Protein AF-A0A1B1UJ33-F1 (afdb_monomer_lite)

Structure (mmCIF, N/CA/C/O backbone):
data_AF-A0A1B1UJ33-F1
#
_entry.id   AF-A0A1B1UJ33-F1
#
loop_
_atom_site.group_PDB
_atom_site.id
_atom_site.type_symbol
_atom_site.label_atom_id
_atom_site.label_alt_id
_atom_site.label_comp_id
_atom_site.label_asym_id
_atom_site.label_entity_id
_atom_site.label_seq_id
_atom_site.pdbx_PDB_ins_code
_atom_site.Cartn_x
_atom_site.Cartn_y
_atom_site.Cartn_z
_atom_site.occupancy
_atom_site.B_iso_or_equiv
_atom_site.auth_seq_id
_atom_site.auth_comp_id
_atom_site.auth_asym_id
_atom_site.auth_atom_id
_atom_site.pdbx_PDB_model_num
ATOM 1 N N . MET A 1 1 ? -3.368 -24.999 -2.022 1.00 41.12 1 MET A N 1
ATOM 2 C CA . MET A 1 1 ? -3.122 -23.817 -2.881 1.00 41.12 1 MET A CA 1
ATOM 3 C C . MET A 1 1 ? -3.244 -22.527 -2.053 1.00 41.12 1 MET A C 1
ATOM 5 O O . MET A 1 1 ? -4.294 -21.904 -2.076 1.00 41.12 1 MET A O 1
ATOM 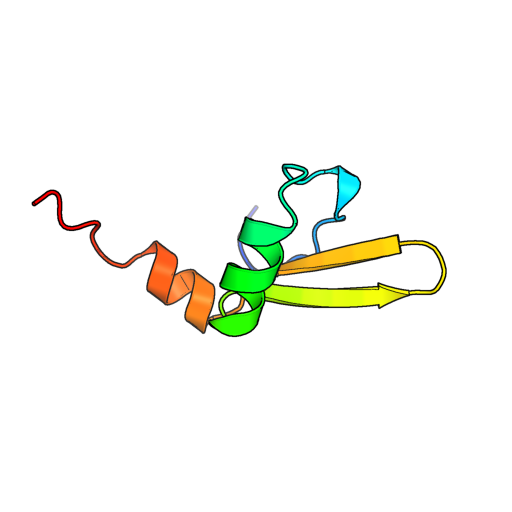9 N N . GLN A 1 2 ? -2.236 -22.154 -1.247 1.00 49.56 2 GLN A N 1
ATOM 10 C CA . GLN A 1 2 ? -2.377 -21.089 -0.224 1.00 49.56 2 GLN A CA 1
ATOM 11 C C . GLN A 1 2 ? -1.251 -20.026 -0.192 1.00 49.56 2 GLN A C 1
ATOM 13 O O . GLN A 1 2 ? -1.162 -19.275 0.767 1.00 49.56 2 GLN A O 1
ATOM 18 N N . HIS A 1 3 ? -0.394 -19.900 -1.212 1.00 44.66 3 HIS A N 1
ATOM 19 C CA . HIS A 1 3 ? 0.799 -19.033 -1.108 1.00 44.66 3 HIS A CA 1
ATOM 20 C C . HIS A 1 3 ? 0.710 -17.657 -1.808 1.00 44.66 3 HIS A C 1
ATOM 22 O O . HIS A 1 3 ? 1.700 -16.937 -1.821 1.00 44.66 3 HIS A O 1
ATOM 28 N N . LEU A 1 4 ? -0.446 -17.236 -2.350 1.00 50.12 4 LEU A N 1
ATOM 29 C CA . LEU A 1 4 ? -0.575 -15.942 -3.063 1.00 50.12 4 LEU A CA 1
ATOM 30 C C . LEU A 1 4 ? -1.712 -15.027 -2.570 1.00 50.12 4 LEU A C 1
ATOM 32 O O . LEU A 1 4 ? -2.247 -14.226 -3.331 1.00 50.12 4 LEU A O 1
ATOM 36 N N . ARG A 1 5 ? -2.086 -15.087 -1.287 1.00 54.69 5 ARG A N 1
ATOM 37 C CA . ARG A 1 5 ? -3.015 -14.111 -0.689 1.00 54.69 5 ARG A CA 1
ATOM 38 C C . ARG A 1 5 ? -2.349 -13.387 0.478 1.00 54.69 5 ARG A C 1
ATOM 40 O O . ARG A 1 5 ? -2.490 -13.813 1.613 1.00 54.69 5 ARG A O 1
ATOM 47 N N . GLY A 1 6 ? -1.646 -12.284 0.208 1.00 57.91 6 GLY A N 1
ATOM 48 C CA . GLY A 1 6 ? -1.486 -11.261 1.253 1.00 57.91 6 GLY A CA 1
ATOM 49 C C . GLY A 1 6 ? -0.216 -10.419 1.296 1.00 57.91 6 GLY A C 1
ATOM 50 O O . GLY A 1 6 ? -0.206 -9.483 2.082 1.00 57.91 6 GLY A O 1
ATOM 51 N N . ARG A 1 7 ? 0.847 -10.701 0.527 1.00 63.69 7 ARG A N 1
ATOM 52 C CA . ARG A 1 7 ? 2.127 -9.952 0.646 1.00 63.69 7 ARG A CA 1
A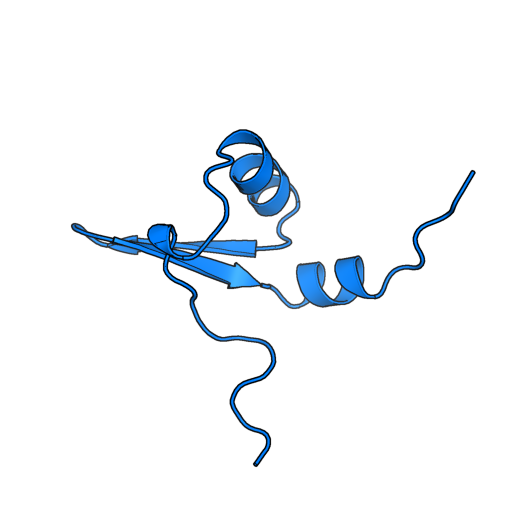TOM 53 C C . ARG A 1 7 ? 2.909 -9.793 -0.669 1.00 63.69 7 ARG A C 1
ATOM 55 O O . ARG A 1 7 ? 4.109 -9.541 -0.648 1.00 63.69 7 ARG A O 1
ATOM 62 N N . GLY A 1 8 ? 2.258 -9.968 -1.818 1.00 81.88 8 GLY A N 1
ATOM 63 C CA . GLY A 1 8 ? 2.889 -9.764 -3.127 1.00 81.88 8 GLY A CA 1
ATOM 64 C C . GLY A 1 8 ? 2.946 -8.286 -3.520 1.00 81.88 8 GLY A C 1
ATOM 65 O O . GLY A 1 8 ? 2.082 -7.507 -3.120 1.00 81.88 8 GLY A O 1
ATOM 66 N N . TRP A 1 9 ? 3.946 -7.915 -4.318 1.00 88.69 9 TRP A N 1
ATOM 67 C CA . TRP A 1 9 ? 3.989 -6.615 -4.987 1.00 88.69 9 TRP A CA 1
ATOM 68 C C . TRP A 1 9 ? 2.975 -6.581 -6.135 1.00 88.69 9 TRP A C 1
ATOM 70 O O . TRP A 1 9 ? 2.925 -7.496 -6.955 1.00 88.69 9 TRP A O 1
ATOM 80 N N . VAL A 1 10 ? 2.182 -5.517 -6.206 1.00 88.56 10 VAL A N 1
ATOM 81 C CA . VAL A 1 10 ? 1.206 -5.252 -7.266 1.00 88.56 10 VAL A CA 1
ATOM 82 C C . VAL A 1 10 ? 1.660 -4.025 -8.040 1.00 88.56 10 VAL A C 1
ATOM 84 O O . VAL A 1 10 ? 1.888 -2.969 -7.451 1.00 88.56 10 VAL A O 1
ATOM 87 N N . LYS A 1 11 ? 1.801 -4.152 -9.360 1.00 88.88 11 LYS A N 1
ATOM 88 C CA . LYS A 1 11 ? 2.214 -3.036 -10.218 1.00 88.88 11 LYS A CA 1
ATOM 89 C C . LYS A 1 11 ? 1.174 -1.913 -10.192 1.00 88.88 11 LYS A C 1
ATOM 91 O O . LYS A 1 11 ? -0.024 -2.173 -10.226 1.00 88.88 11 LYS A O 1
ATOM 96 N N . ALA A 1 12 ? 1.633 -0.666 -10.173 1.00 88.06 12 ALA A N 1
ATOM 97 C CA . ALA A 1 12 ? 0.795 0.522 -10.036 1.00 88.06 12 ALA A CA 1
ATOM 98 C C . ALA A 1 12 ? -0.258 0.648 -11.144 1.00 88.06 12 ALA A C 1
ATOM 100 O O . ALA A 1 12 ? -1.376 1.060 -10.861 1.00 88.06 12 ALA A O 1
ATOM 101 N N . PHE A 1 13 ? 0.063 0.242 -12.379 1.00 86.75 13 PHE A N 1
ATOM 102 C CA . PHE A 1 13 ? -0.884 0.298 -13.500 1.00 86.75 13 PHE A CA 1
ATOM 103 C C . PHE A 1 13 ? -2.062 -0.680 -13.365 1.00 86.75 13 PHE A C 1
ATOM 105 O O . PHE A 1 13 ? -3.061 -0.529 -14.060 1.00 86.75 13 PHE A O 1
ATOM 112 N N . LEU A 1 14 ? -1.953 -1.686 -12.487 1.00 86.31 14 LEU A N 1
ATOM 113 C CA . LEU A 1 14 ? -3.043 -2.614 -12.169 1.00 86.31 14 LEU A CA 1
ATOM 114 C C . LEU A 1 14 ? -3.970 -2.069 -11.072 1.00 86.31 14 LEU A C 1
ATOM 116 O O . LEU A 1 14 ? -5.004 -2.672 -10.791 1.00 86.31 14 LEU A O 1
ATOM 120 N N . LEU A 1 15 ? -3.587 -0.972 -10.413 1.00 82.25 15 LEU A N 1
ATOM 121 C CA . LEU A 1 15 ? -4.352 -0.350 -9.340 1.00 82.25 15 LEU A CA 1
ATOM 122 C C . LEU A 1 15 ? -5.153 0.846 -9.869 1.00 82.25 15 LEU A C 1
ATOM 124 O O . LEU A 1 15 ? -4.764 1.465 -10.862 1.00 82.25 15 LEU A O 1
ATOM 128 N N . PRO A 1 16 ? -6.244 1.229 -9.183 1.00 81.19 16 PRO A N 1
ATOM 129 C CA . PRO A 1 16 ? -6.947 2.466 -9.487 1.00 81.19 16 PRO A CA 1
ATOM 130 C C . PRO A 1 16 ? -5.989 3.661 -9.475 1.00 81.19 16 PRO A C 1
ATOM 132 O O . PRO A 1 16 ? -5.206 3.838 -8.538 1.00 81.19 16 PRO A O 1
ATOM 135 N N . SER A 1 17 ? -6.078 4.504 -10.502 1.00 78.12 17 SER A N 1
ATOM 136 C CA . SER A 1 17 ? -5.210 5.666 -10.714 1.00 78.12 17 SER A CA 1
ATOM 137 C C . SER A 1 17 ? -5.578 6.829 -9.781 1.00 78.12 17 SER A C 1
ATOM 139 O O . SER A 1 17 ? -5.988 7.897 -10.223 1.00 78.12 17 SER A O 1
ATOM 141 N N . SER A 1 18 ? -5.476 6.621 -8.467 1.00 87.50 18 SER A N 1
ATOM 142 C CA . SER A 1 18 ? -5.722 7.657 -7.464 1.00 87.50 18 SER A CA 1
ATOM 143 C C . SER A 1 18 ? -4.452 7.959 -6.681 1.00 87.50 18 SER A C 1
ATOM 145 O O . SER A 1 18 ? -4.119 7.300 -5.696 1.00 87.50 18 SER A O 1
ATOM 147 N N . GLU A 1 19 ? -3.746 9.004 -7.104 1.00 86.62 19 GLU A N 1
ATOM 148 C CA . GLU A 1 19 ? -2.525 9.448 -6.433 1.00 86.62 19 GLU A CA 1
ATOM 149 C C . GLU A 1 19 ? -2.790 9.866 -4.980 1.00 86.62 19 GLU A C 1
ATOM 151 O O . GLU A 1 19 ? -2.062 9.460 -4.075 1.00 86.62 19 GLU A O 1
ATOM 156 N N . LYS A 1 20 ? -3.897 10.581 -4.730 1.00 91.25 20 LYS A N 1
ATOM 157 C CA . LYS A 1 20 ? -4.310 10.991 -3.380 1.00 91.25 20 LYS A CA 1
ATOM 158 C C . LYS A 1 20 ? -4.542 9.794 -2.455 1.00 91.25 20 LYS A C 1
ATOM 160 O O . LYS A 1 20 ? -4.159 9.838 -1.286 1.00 91.25 20 LYS A O 1
ATOM 165 N N . LEU A 1 21 ? -5.169 8.730 -2.962 1.00 89.94 21 LEU A N 1
ATOM 166 C CA . LEU A 1 21 ? -5.363 7.500 -2.196 1.00 89.94 21 LEU A CA 1
ATOM 167 C C . LEU A 1 21 ? -4.013 6.857 -1.873 1.00 89.94 21 LEU A C 1
ATOM 169 O O . LEU A 1 21 ? -3.749 6.559 -0.712 1.00 89.94 21 LEU A O 1
ATOM 173 N N . ASN A 1 22 ? -3.148 6.703 -2.876 1.00 89.31 22 ASN A N 1
ATOM 174 C CA . ASN A 1 22 ? -1.839 6.076 -2.707 1.00 89.31 22 ASN A CA 1
ATOM 175 C C . ASN A 1 22 ? -0.977 6.837 -1.690 1.00 89.31 22 ASN A C 1
ATOM 177 O O . ASN A 1 22 ? -0.411 6.216 -0.794 1.00 89.31 22 ASN A O 1
ATOM 181 N N . GLN A 1 23 ? -0.942 8.171 -1.757 1.00 92.50 23 GLN A N 1
ATO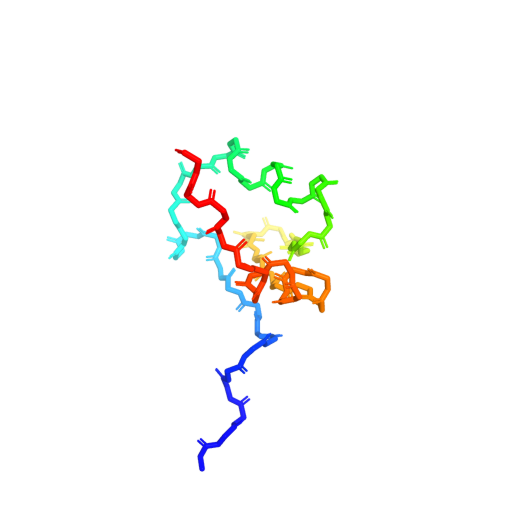M 182 C CA . GLN A 1 23 ? -0.232 9.004 -0.782 1.00 92.50 23 GLN A CA 1
ATOM 183 C C . GLN A 1 23 ? -0.799 8.854 0.637 1.00 92.50 23 GLN A C 1
ATOM 185 O O . GLN A 1 23 ? -0.033 8.744 1.591 1.00 92.50 23 GLN A O 1
ATOM 190 N N . ASN A 1 24 ? -2.125 8.791 0.799 1.00 94.12 24 ASN A N 1
ATOM 191 C CA . ASN A 1 24 ? -2.752 8.586 2.109 1.00 94.12 24 ASN A CA 1
ATOM 192 C C . ASN A 1 24 ? -2.409 7.203 2.692 1.00 94.12 24 ASN A C 1
ATOM 194 O O . ASN A 1 24 ? -2.015 7.091 3.852 1.00 94.12 24 ASN A O 1
ATOM 198 N N . LEU A 1 25 ? -2.504 6.150 1.875 1.00 93.31 25 LEU A N 1
ATOM 199 C CA . LEU A 1 25 ? -2.171 4.784 2.283 1.00 93.31 25 LEU A CA 1
ATOM 200 C C . LEU A 1 25 ? -0.685 4.640 2.650 1.00 93.31 25 LEU A C 1
ATOM 202 O O . LEU A 1 25 ? -0.372 3.989 3.651 1.00 93.31 25 LEU A O 1
ATOM 206 N N . LEU A 1 26 ? 0.212 5.279 1.889 1.00 94.31 26 LEU A N 1
ATOM 207 C CA . LEU A 1 26 ? 1.643 5.361 2.199 1.00 94.31 26 LEU A CA 1
ATOM 208 C C . LEU A 1 26 ? 1.890 6.134 3.499 1.00 94.31 26 LEU A C 1
ATOM 210 O O . LEU A 1 26 ? 2.584 5.637 4.380 1.00 94.31 26 LEU A O 1
ATOM 214 N N . GLY A 1 27 ? 1.270 7.307 3.663 1.00 95.75 27 GLY A N 1
ATOM 215 C CA . GLY A 1 27 ? 1.416 8.142 4.860 1.00 95.75 27 GLY A CA 1
ATOM 216 C C . GLY A 1 27 ? 0.939 7.455 6.143 1.00 95.75 27 GLY A C 1
ATOM 217 O O . GLY A 1 27 ? 1.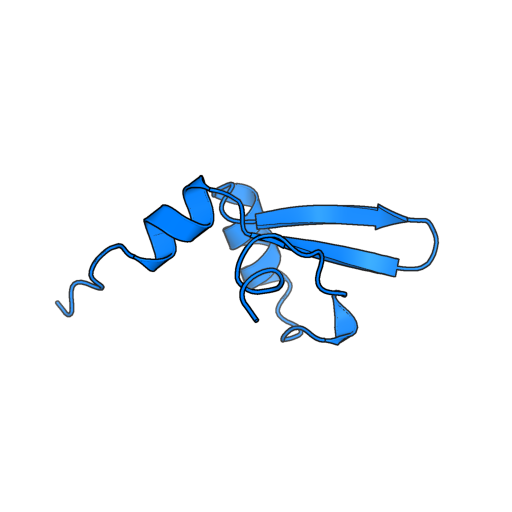497 7.671 7.215 1.00 95.75 27 GLY A O 1
ATOM 218 N N . LYS A 1 28 ? -0.052 6.562 6.046 1.00 94.81 28 LYS A N 1
ATOM 219 C CA . LYS A 1 28 ? -0.504 5.724 7.170 1.00 94.81 28 LYS A CA 1
ATOM 220 C C . LYS A 1 28 ? 0.389 4.506 7.429 1.00 94.81 28 LYS A C 1
ATOM 222 O O . LYS A 1 28 ? 0.241 3.855 8.472 1.00 94.81 28 LYS A O 1
ATOM 227 N N . GLY A 1 29 ? 1.301 4.183 6.513 1.00 94.56 29 GLY A N 1
ATOM 228 C CA . GLY A 1 29 ? 2.114 2.966 6.540 1.00 94.56 29 GLY A CA 1
ATOM 229 C C . GLY A 1 29 ? 1.300 1.696 6.289 1.00 94.56 29 GLY A C 1
ATOM 230 O O . GLY A 1 29 ? 1.660 0.629 6.780 1.00 94.56 29 GLY A O 1
ATOM 231 N N . TRP A 1 30 ? 0.162 1.805 5.596 1.00 94.38 30 TRP A N 1
ATOM 232 C CA . TRP A 1 30 ? -0.703 0.663 5.266 1.00 94.38 30 TRP A CA 1
ATOM 233 C C . TRP A 1 30 ? -0.253 -0.059 3.995 1.00 94.38 30 TRP A C 1
ATOM 235 O O . TRP A 1 30 ? -0.526 -1.245 3.817 1.00 94.38 30 TRP A O 1
ATOM 245 N N . ILE A 1 31 ? 0.462 0.646 3.124 1.00 92.56 31 ILE A N 1
ATOM 246 C CA . ILE A 1 31 ? 1.161 0.065 1.982 1.00 92.56 31 ILE A CA 1
ATOM 247 C C . ILE A 1 31 ? 2.605 0.563 1.965 1.00 92.56 31 ILE A C 1
ATOM 249 O O . ILE A 1 31 ? 2.913 1.618 2.514 1.00 92.56 31 ILE A O 1
ATOM 253 N N . GLU A 1 32 ? 3.464 -0.181 1.289 1.00 93.94 32 GLU A N 1
ATOM 254 C CA . GLU A 1 32 ? 4.817 0.223 0.914 1.00 93.94 32 GLU A CA 1
ATOM 255 C C . GLU A 1 32 ? 4.892 0.394 -0.601 1.00 93.94 32 GLU A C 1
ATOM 257 O O . GLU A 1 32 ? 4.156 -0.260 -1.345 1.00 93.94 32 GLU A O 1
ATOM 262 N N . GLN A 1 33 ? 5.798 1.260 -1.053 1.00 93.19 33 GLN A N 1
ATOM 263 C CA . GLN A 1 33 ? 6.090 1.478 -2.464 1.00 93.19 33 GLN A CA 1
ATOM 264 C C . GLN A 1 33 ? 7.484 0.947 -2.791 1.00 93.19 33 GLN A C 1
ATOM 266 O O . GLN A 1 33 ? 8.450 1.235 -2.090 1.00 93.19 33 GLN A O 1
ATOM 271 N N . HIS A 1 34 ? 7.586 0.230 -3.902 1.00 92.31 34 HIS A N 1
ATOM 272 C CA . HIS A 1 34 ? 8.844 -0.088 -4.553 1.00 92.31 34 HIS A CA 1
ATOM 273 C C . HIS A 1 34 ? 8.854 0.592 -5.918 1.00 92.31 34 HIS A C 1
ATOM 275 O O . HIS A 1 34 ? 7.934 0.407 -6.716 1.00 92.31 34 HIS A O 1
ATOM 281 N N . ARG A 1 35 ? 9.876 1.406 -6.173 1.00 91.38 35 ARG A N 1
ATOM 282 C CA . ARG A 1 35 ? 10.079 2.097 -7.446 1.00 91.38 35 ARG A CA 1
ATOM 283 C C . ARG A 1 35 ? 11.393 1.613 -8.039 1.00 91.38 35 ARG A C 1
ATOM 285 O O . ARG A 1 35 ? 12.427 1.736 -7.388 1.00 91.38 35 ARG A O 1
ATOM 292 N N . ASN A 1 36 ? 11.335 1.085 -9.253 1.00 86.44 36 ASN A N 1
ATOM 293 C CA . ASN A 1 36 ? 12.508 0.899 -10.098 1.00 86.44 36 ASN A CA 1
ATOM 294 C C . ASN A 1 36 ? 12.478 1.947 -11.232 1.00 86.44 36 ASN A C 1
ATOM 296 O O . ASN A 1 36 ? 11.600 2.811 -11.259 1.00 86.44 36 ASN A O 1
ATOM 300 N N . GLU A 1 37 ? 13.447 1.903 -12.145 1.00 84.50 37 GLU A N 1
ATOM 301 C CA . GLU A 1 37 ? 13.598 2.906 -13.211 1.00 84.50 37 GLU A CA 1
ATOM 302 C C . GLU A 1 37 ? 12.406 2.976 -14.182 1.00 84.50 37 GLU A C 1
ATOM 304 O O . GLU A 1 37 ? 12.195 4.009 -14.812 1.00 84.50 37 GLU A O 1
ATOM 309 N N . SER A 1 38 ? 11.608 1.909 -14.304 1.00 84.94 38 SER A N 1
ATOM 310 C CA . SER A 1 38 ? 10.541 1.803 -15.314 1.00 84.94 38 SER A CA 1
ATOM 311 C C . SER A 1 38 ? 9.148 1.532 -14.743 1.00 84.94 38 SER A C 1
ATOM 313 O O . SER A 1 38 ? 8.162 1.683 -15.454 1.00 84.94 38 SER A O 1
ATOM 315 N N . ASP A 1 39 ? 9.049 1.137 -13.477 1.00 87.94 39 ASP A N 1
ATOM 316 C CA . ASP A 1 39 ? 7.840 0.613 -12.860 1.00 87.94 39 ASP A CA 1
ATOM 317 C C . ASP A 1 39 ? 7.736 1.031 -11.387 1.00 87.94 39 ASP A C 1
ATOM 319 O O . ASP A 1 39 ? 8.704 1.104 -10.622 1.00 87.94 39 ASP A O 1
ATOM 323 N N . VAL A 1 40 ? 6.490 1.235 -10.967 1.00 91.25 40 VAL A N 1
ATOM 324 C CA . VAL A 1 40 ? 6.108 1.400 -9.566 1.00 91.25 40 VAL A CA 1
ATOM 325 C C . VAL A 1 40 ? 5.263 0.200 -9.169 1.00 91.25 40 VAL A C 1
ATOM 327 O O . VAL A 1 40 ? 4.356 -0.198 -9.900 1.00 91.25 40 VAL A O 1
ATOM 330 N N . ALA A 1 41 ? 5.526 -0.364 -7.998 1.00 91.94 41 ALA A N 1
ATOM 331 C CA . ALA A 1 41 ? 4.713 -1.405 -7.397 1.00 91.94 41 ALA A CA 1
ATOM 332 C C . ALA A 1 41 ? 4.407 -1.080 -5.935 1.00 91.94 41 ALA A C 1
ATOM 334 O O . ALA A 1 41 ? 5.162 -0.381 -5.259 1.00 91.94 41 ALA A O 1
ATOM 335 N N . TYR A 1 42 ? 3.297 -1.617 -5.444 1.00 92.25 42 TYR A N 1
ATOM 336 C CA . TYR A 1 42 ? 2.842 -1.451 -4.074 1.00 92.25 42 TYR A CA 1
ATOM 337 C C . TYR A 1 42 ? 2.590 -2.799 -3.419 1.00 92.25 42 TYR A C 1
ATOM 339 O O . TYR A 1 42 ? 2.186 -3.756 -4.075 1.00 92.25 42 TYR A O 1
ATOM 347 N N . ARG A 1 43 ? 2.787 -2.870 -2.109 1.00 91.75 43 ARG A N 1
ATOM 348 C CA . ARG A 1 43 ? 2.472 -4.051 -1.304 1.00 91.75 43 ARG A CA 1
ATOM 349 C C . ARG A 1 43 ? 1.768 -3.615 -0.028 1.00 91.75 43 ARG A C 1
ATOM 351 O O . ARG A 1 43 ? 2.144 -2.605 0.556 1.00 91.75 43 ARG A O 1
ATOM 358 N N . ILE A 1 44 ? 0.770 -4.376 0.418 1.00 91.88 44 ILE A N 1
ATOM 359 C CA . ILE A 1 44 ? 0.133 -4.150 1.721 1.00 91.88 44 ILE A CA 1
ATOM 360 C C . ILE A 1 44 ? 1.072 -4.569 2.861 1.00 91.88 44 ILE A C 1
ATOM 362 O O . ILE A 1 44 ? 1.701 -5.626 2.793 1.00 91.88 44 ILE A O 1
ATOM 366 N N . THR A 1 45 ? 1.179 -3.738 3.896 1.00 91.31 45 THR A N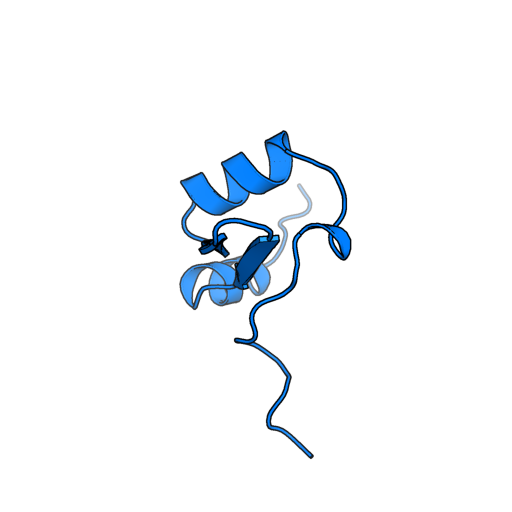 1
ATOM 367 C CA . THR A 1 45 ? 1.956 -4.053 5.104 1.00 91.31 45 THR A CA 1
ATOM 368 C C . THR A 1 45 ? 1.120 -4.875 6.083 1.00 91.31 45 THR A C 1
ATOM 370 O O . THR A 1 45 ? -0.098 -4.984 5.936 1.00 91.31 45 THR A O 1
ATOM 373 N N . GLU A 1 46 ? 1.745 -5.419 7.127 1.00 89.56 46 GLU A N 1
ATOM 374 C CA . GLU A 1 46 ? 1.003 -6.035 8.238 1.00 89.56 46 GLU A CA 1
ATOM 375 C C . GLU A 1 46 ? 0.050 -5.022 8.891 1.00 89.56 46 GLU A C 1
ATOM 377 O O . GLU A 1 46 ? -1.141 -5.286 9.007 1.00 89.56 46 GLU A O 1
ATOM 382 N N . LYS A 1 47 ? 0.521 -3.795 9.139 1.00 90.19 47 LYS A N 1
ATOM 383 C CA . LYS A 1 47 ? -0.314 -2.692 9.640 1.00 90.19 47 LYS A CA 1
ATOM 384 C C . LYS A 1 47 ? -1.509 -2.383 8.729 1.00 90.19 47 LYS A C 1
ATOM 386 O O . LYS A 1 47 ? -2.594 -2.062 9.207 1.00 90.19 47 LYS A O 1
ATOM 391 N N . GLY A 1 48 ? -1.319 -2.443 7.412 1.00 91.25 48 GLY A N 1
ATOM 392 C CA . GLY A 1 48 ? -2.400 -2.269 6.444 1.00 91.25 48 GLY A CA 1
ATOM 393 C C . GLY A 1 48 ? -3.401 -3.422 6.448 1.00 91.25 48 GLY A C 1
ATOM 394 O O . GLY A 1 48 ? -4.598 -3.186 6.285 1.00 91.25 48 GLY A O 1
ATOM 395 N N . LEU A 1 49 ? -2.934 -4.657 6.658 1.00 89.56 49 LEU A N 1
ATOM 396 C CA . LEU A 1 49 ? -3.799 -5.826 6.824 1.00 89.56 49 LEU A CA 1
ATOM 397 C C . LEU A 1 49 ? -4.655 -5.704 8.087 1.00 89.56 49 LEU A C 1
ATOM 399 O O . LEU A 1 49 ? -5.862 -5.928 8.003 1.00 89.56 49 LEU A O 1
ATOM 403 N N . ASP A 1 50 ? -4.068 -5.278 9.205 1.00 89.62 50 ASP A N 1
ATOM 404 C CA . ASP A 1 50 ? -4.795 -5.045 10.457 1.00 89.62 50 ASP A CA 1
ATOM 405 C C . ASP A 1 50 ? -5.845 -3.941 10.285 1.00 89.62 50 ASP A C 1
ATOM 407 O O . ASP A 1 50 ? -7.012 -4.106 10.643 1.00 89.62 50 ASP A O 1
ATOM 411 N N . ALA A 1 51 ? -5.467 -2.832 9.639 1.00 88.75 51 ALA A N 1
ATOM 412 C CA . ALA A 1 51 ? -6.384 -1.734 9.345 1.00 88.75 51 ALA A CA 1
ATOM 413 C C . ALA A 1 51 ? -7.547 -2.151 8.431 1.00 88.75 51 ALA A C 1
ATOM 415 O O . ALA A 1 51 ? -8.657 -1.648 8.586 1.00 88.75 51 ALA A O 1
ATOM 416 N N . LYS A 1 52 ? -7.317 -3.078 7.494 1.00 85.81 52 LYS A N 1
ATOM 417 C CA . LYS A 1 52 ? -8.368 -3.633 6.629 1.00 85.81 52 LYS A CA 1
ATOM 418 C C . LYS A 1 52 ? -9.351 -4.522 7.399 1.00 85.81 52 LYS A C 1
ATOM 420 O O . LYS A 1 52 ? -10.511 -4.607 7.007 1.00 85.81 52 LYS A O 1
ATOM 425 N N . GLN A 1 53 ? -8.890 -5.207 8.445 1.00 84.38 53 GLN A N 1
ATOM 426 C CA . GLN A 1 53 ? -9.737 -6.050 9.297 1.00 84.38 53 GLN A CA 1
ATOM 427 C C . GLN A 1 53 ? -10.526 -5.243 10.332 1.00 84.38 53 GLN A C 1
ATOM 429 O O . GLN A 1 53 ? -11.488 -5.760 10.899 1.00 84.38 53 GLN A O 1
ATOM 434 N N . ALA A 1 54 ? -10.144 -3.986 10.575 1.00 78.69 54 ALA A N 1
ATOM 435 C CA . ALA A 1 54 ? -10.854 -3.127 11.503 1.00 78.69 54 ALA A CA 1
ATOM 436 C C . ALA A 1 54 ? -12.314 -2.931 11.047 1.00 78.69 54 ALA A C 1
ATOM 438 O O . ALA A 1 54 ? -12.564 -2.633 9.875 1.00 78.69 54 ALA A O 1
ATOM 439 N N . PRO A 1 55 ? -13.295 -3.076 11.955 1.00 72.75 55 PRO A N 1
ATOM 440 C CA . PRO A 1 55 ? -14.690 -2.867 11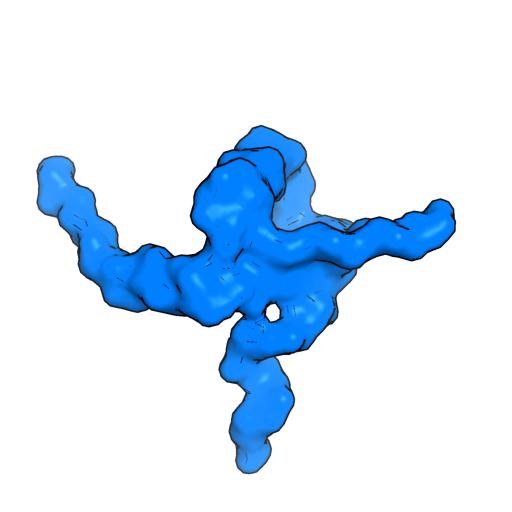.614 1.00 72.75 55 PRO A CA 1
ATOM 441 C C . PRO A 1 55 ? -14.893 -1.423 11.157 1.00 72.75 55 PRO A C 1
ATOM 443 O O . PRO A 1 55 ? -14.565 -0.471 11.872 1.00 72.75 55 PRO A O 1
ATOM 446 N N . VAL A 1 56 ? -15.460 -1.257 9.963 1.00 71.88 56 VAL A N 1
ATOM 447 C CA . VAL A 1 56 ? -15.939 0.046 9.507 1.00 71.88 56 VAL A CA 1
ATOM 448 C C . VAL A 1 56 ? -17.115 0.410 10.405 1.00 71.88 56 VAL A C 1
ATOM 450 O O . VAL A 1 56 ? -18.179 -0.202 10.318 1.00 71.88 56 VAL A O 1
ATOM 453 N N . ARG A 1 57 ? -16.923 1.382 11.303 1.00 62.59 57 ARG A N 1
ATOM 454 C CA . ARG A 1 57 ? -18.048 1.973 12.030 1.00 62.59 57 ARG A CA 1
ATOM 455 C C . ARG A 1 57 ? -18.885 2.745 11.017 1.00 62.59 57 ARG A C 1
ATOM 457 O O . ARG A 1 57 ? -18.472 3.807 10.562 1.00 62.59 57 ARG A O 1
ATOM 464 N N . LEU A 1 58 ? -20.028 2.178 10.651 1.00 57.91 58 LEU A N 1
ATOM 465 C CA . LEU A 1 58 ? -21.118 2.929 10.048 1.00 57.91 58 LEU A CA 1
ATOM 466 C C . LEU A 1 58 ? -21.698 3.785 11.181 1.00 57.91 58 LEU A C 1
ATOM 468 O O . LEU A 1 58 ? -22.332 3.245 12.088 1.00 57.91 58 LEU A O 1
ATOM 472 N N . LEU A 1 59 ? -21.336 5.068 11.199 1.00 51.72 59 LEU A N 1
ATOM 473 C CA . LEU A 1 59 ? -21.968 6.088 12.037 1.00 51.72 59 LEU A CA 1
ATOM 474 C C . LEU A 1 59 ? -23.187 6.648 11.309 1.00 51.72 59 LEU A C 1
ATOM 476 O O . LEU A 1 59 ? -23.086 6.808 10.071 1.00 51.72 59 LEU A O 1
#

Radius of gyration: 12.84 Å; chains: 1; bounding box: 36×35×27 Å

Sequence (59 aa):
MQHLRGRGWVKAFLLPSSEKLNQNLLGKGWIEQHRNESDVAYRITEKGLDAKQAPVRLL

Secondary structure (DSSP, 8-state):
--SSSS---EEGGGS---HHHHHHHHHTTSEEEEE-SS-EEEEE-HHHHHHHHS-----

Organism: NCBI:txid1274631

pLDDT: mean 82.59, std 14.34, range [41.12, 95.75]

Foldseek 3Di:
DPDPPAWDWAWPVVDPPDPVVVVVCVVQVQKDWDDDPPTITITGDPSVVVVVPDDDPPD